Protein AF-A0A6L3X9M2-F1 (afdb_monomer)

Sequence (47 aa):
PEPDWEIVLSPQGMVARGTDTDGQMRAFVVSEDRMKEAFALLKSLPA

InterPro domains:
  IPR041364 Rubredoxin binding domain [PF18113] (4-45)

Secondary structure (DSSP, 8-state):
-PPEEEEEEETTEEEEEEE-TTS-EEEEEE-GGGHHHHHHHHHHS--

Organism: NCBI:txid158836

Solvent-accessible surface area (backbone atoms only — not comparable to full-atom values): 2868 Å² total; per-residue (Å²): 132,84,54,54,73,50,74,50,80,51,99,67,41,39,43,35,41,22,21,43,98,85,69,48,46,77,47,73,49,60,34,79,79,33,50,79,54,45,59,60,52,58,73,60,39,77,133

Mean predicted aligned error: 3.68 Å

Nearest PDB structures (foldseek):
 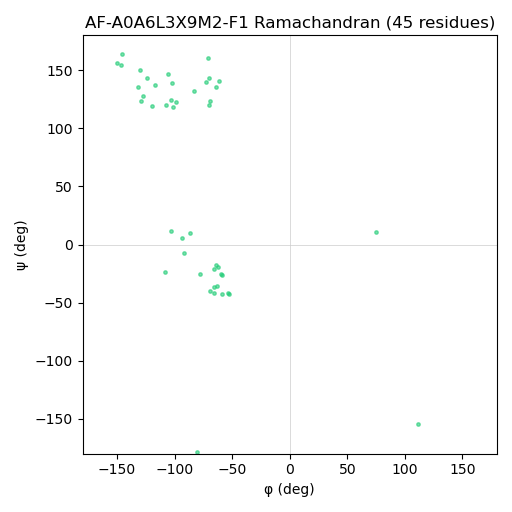 2v3b-assembly1_A  TM=7.225E-01  e=1.403E-01  Pseudomonas aeruginosa PAO1
  4ce4-assembly1_S  TM=7.221E-01  e=4.530E-01  S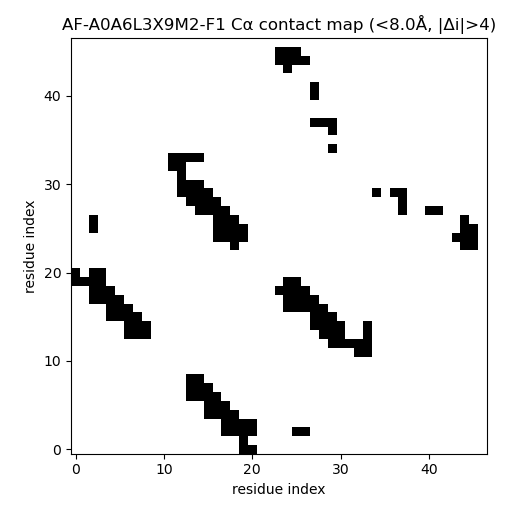us scrofa domesticus
  7nsh-assembly1_BS  TM=5.895E-01  e=4.244E-01  Sus scrofa
  5oom-assembly1_P  TM=5.722E-01  e=5.160E-01  Homo sapiens
  6j9f-assembly1_J  TM=5.304E-01  e=1.666E+00  Xipdecavirus Xp10

Radius of gyration: 10.73 Å; Cα contacts (8 Å, |Δi|>4): 78; chains: 1; bounding box: 31×14×26 Å

Foldseek 3Di:
DFFDWDWDQDPLWIKIFGADPVRQTADIDTDPSCVVVVVVVVVSHDD

Structure (mmCIF, N/CA/C/O backbone):
data_AF-A0A6L3X9M2-F1
#
_entry.id   AF-A0A6L3X9M2-F1
#
loop_
_atom_site.group_PDB
_atom_site.id
_atom_site.type_symbol
_atom_site.label_atom_id
_atom_site.label_alt_id
_atom_site.label_comp_id
_atom_site.label_asym_id
_atom_site.label_entity_id
_atom_site.label_seq_id
_atom_site.pdbx_PDB_ins_code
_atom_site.Cartn_x
_atom_site.Cartn_y
_atom_site.Cartn_z
_atom_site.occupancy
_atom_site.B_iso_or_equiv
_atom_site.auth_seq_id
_atom_site.auth_comp_id
_atom_site.auth_asym_id
_atom_site.auth_atom_id
_atom_site.pdbx_PDB_model_num
ATOM 1 N N . PRO A 1 1 ? 11.604 5.284 -15.376 1.00 70.56 1 PRO A N 1
ATOM 2 C CA . PRO A 1 1 ? 10.291 4.645 -15.624 1.00 70.56 1 PRO A CA 1
ATOM 3 C C . PRO A 1 1 ? 9.284 5.131 -14.584 1.00 70.56 1 PRO A C 1
ATOM 5 O O . PRO A 1 1 ? 9.658 5.275 -13.421 1.00 70.56 1 PRO A O 1
ATOM 8 N N . GLU A 1 2 ? 8.059 5.438 -15.003 1.00 81.19 2 GLU A N 1
ATOM 9 C CA . GLU A 1 2 ? 6.959 5.620 -14.053 1.00 81.19 2 GLU A CA 1
ATOM 10 C C . GLU A 1 2 ? 6.704 4.273 -13.359 1.00 81.19 2 GLU A C 1
ATOM 12 O O . GLU A 1 2 ? 6.771 3.243 -14.033 1.00 81.19 2 GLU A O 1
ATOM 17 N N . PRO A 1 3 ? 6.510 4.242 -12.030 1.00 88.19 3 PRO A N 1
ATOM 18 C CA . PRO A 1 3 ? 6.248 2.990 -11.341 1.00 88.19 3 PRO A CA 1
ATOM 19 C C . PRO A 1 3 ? 4.854 2.466 -11.699 1.00 88.19 3 PRO A C 1
ATOM 21 O O . PRO A 1 3 ? 3.903 3.241 -11.814 1.00 88.19 3 PRO A O 1
ATOM 24 N N . ASP A 1 4 ? 4.735 1.150 -11.827 1.00 93.44 4 ASP A N 1
ATOM 25 C CA . ASP A 1 4 ? 3.454 0.466 -11.943 1.00 93.44 4 ASP A CA 1
ATOM 26 C C . ASP A 1 4 ? 2.730 0.541 -10.600 1.00 93.44 4 ASP A C 1
ATOM 28 O O . ASP A 1 4 ? 3.245 0.096 -9.571 1.00 93.44 4 ASP A O 1
ATOM 32 N N . TRP A 1 5 ? 1.542 1.145 -10.601 1.00 93.50 5 TRP A N 1
ATOM 33 C CA . TRP A 1 5 ? 0.774 1.385 -9.385 1.00 93.50 5 TRP A CA 1
ATOM 34 C C . TRP A 1 5 ? -0.304 0.332 -9.180 1.00 93.50 5 TRP A C 1
ATOM 36 O O . TRP A 1 5 ? -1.233 0.199 -9.975 1.00 93.50 5 TRP A O 1
ATOM 46 N N . GLU A 1 6 ? -0.243 -0.333 -8.034 1.00 94.06 6 GLU A N 1
ATOM 47 C CA . GLU A 1 6 ? -1.342 -1.127 -7.506 1.00 94.06 6 GLU A CA 1
ATOM 48 C C . GLU A 1 6 ? -2.022 -0.351 -6.378 1.00 94.06 6 GLU A C 1
ATOM 50 O O . GLU A 1 6 ? -1.373 0.046 -5.407 1.00 94.06 6 GLU A O 1
ATOM 55 N N . ILE A 1 7 ? -3.332 -0.137 -6.499 1.00 94.44 7 ILE A N 1
ATOM 56 C CA . ILE A 1 7 ? -4.122 0.625 -5.529 1.00 94.44 7 ILE A CA 1
ATOM 57 C C . ILE A 1 7 ? -5.201 -0.281 -4.948 1.00 94.44 7 ILE A C 1
ATOM 59 O O . ILE A 1 7 ? -6.082 -0.759 -5.661 1.00 94.44 7 ILE A O 1
ATOM 63 N N . VAL A 1 8 ? -5.157 -0.473 -3.633 1.00 93.38 8 VAL A N 1
ATOM 64 C CA . VAL A 1 8 ? -6.154 -1.219 -2.869 1.00 93.38 8 VAL A CA 1
ATOM 65 C C . VAL A 1 8 ? -6.982 -0.237 -2.052 1.00 93.38 8 VAL A C 1
ATOM 67 O O . VAL A 1 8 ? -6.469 0.494 -1.200 1.00 93.38 8 VAL A O 1
ATOM 70 N N . LEU A 1 9 ? -8.286 -0.239 -2.313 1.00 93.12 9 LEU A N 1
ATOM 71 C C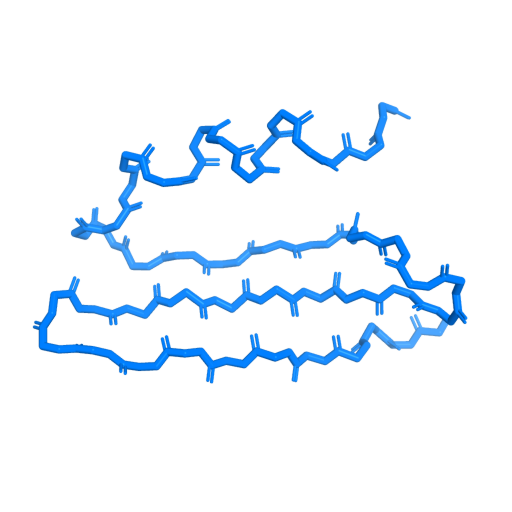A . LEU A 1 9 ? -9.274 0.551 -1.588 1.00 93.12 9 LEU A CA 1
ATOM 72 C C . LEU A 1 9 ? -10.032 -0.337 -0.606 1.00 93.12 9 LEU A C 1
ATOM 74 O O . LEU A 1 9 ? -10.412 -1.464 -0.916 1.00 93.12 9 LEU A O 1
ATOM 78 N N . SER A 1 10 ? -10.278 0.193 0.584 1.00 90.81 10 SER A N 1
ATOM 79 C CA . SER A 1 10 ? -11.005 -0.486 1.650 1.00 90.81 10 SER A CA 1
ATOM 80 C C . SER A 1 10 ? -11.827 0.518 2.462 1.00 90.81 10 SER A C 1
ATOM 82 O O . SER A 1 10 ? -11.538 1.715 2.421 1.00 90.81 10 SER A O 1
A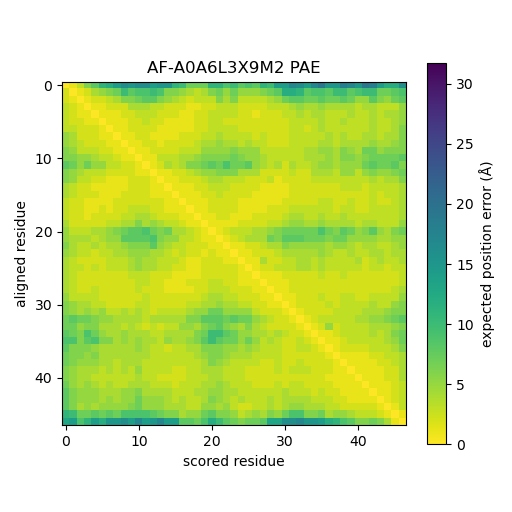TOM 84 N N . PRO A 1 11 ? -12.804 0.066 3.267 1.00 90.38 11 PRO A N 1
ATOM 85 C CA . PRO A 1 11 ? -13.536 0.956 4.169 1.00 90.38 11 PRO A CA 1
ATOM 86 C C . PRO A 1 11 ? -12.639 1.662 5.197 1.00 90.38 11 PRO A C 1
ATOM 88 O O . PRO A 1 11 ? -12.985 2.738 5.663 1.00 90.38 11 PRO A O 1
ATOM 91 N N . GLN A 1 12 ? -11.486 1.074 5.538 1.00 86.12 12 GLN A N 1
ATOM 92 C CA . GLN A 1 12 ? -10.484 1.673 6.429 1.00 86.12 12 GLN A CA 1
ATOM 93 C C . GLN A 1 12 ? -9.490 2.579 5.680 1.00 86.12 12 GLN A C 1
ATOM 95 O O . GLN A 1 12 ? -8.462 2.946 6.234 1.00 86.12 12 GLN A O 1
ATOM 100 N N . GLY A 1 13 ? -9.739 2.881 4.403 1.00 91.38 13 GLY A N 1
ATOM 101 C CA . GLY A 1 13 ? -8.917 3.770 3.591 1.00 91.38 13 GLY A CA 1
ATOM 102 C C . GLY A 1 13 ? -8.158 3.070 2.465 1.00 91.38 13 GLY A C 1
ATOM 103 O O . GLY A 1 13 ? -8.582 2.029 1.956 1.00 91.38 13 GLY A O 1
ATOM 104 N N . MET A 1 14 ? -7.045 3.666 2.048 1.00 94.06 14 MET A N 1
ATOM 105 C CA . MET A 1 14 ? -6.338 3.333 0.812 1.00 94.06 14 MET A CA 1
ATOM 106 C C . MET A 1 14 ? -4.885 2.960 1.079 1.00 94.06 14 MET A C 1
ATOM 108 O O . MET A 1 14 ? -4.214 3.588 1.898 1.00 94.06 14 MET A O 1
ATOM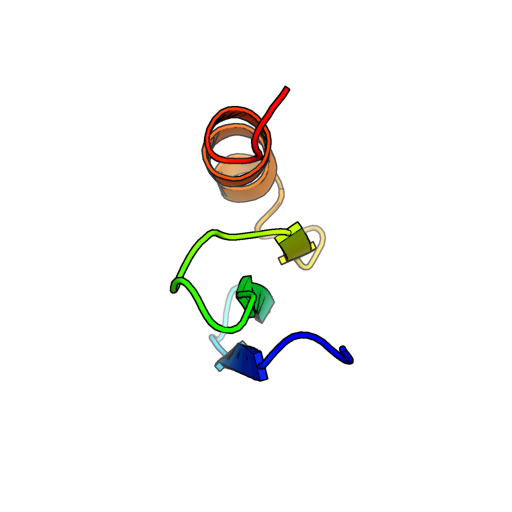 112 N N . VAL A 1 15 ? -4.395 1.986 0.316 1.00 93.50 15 VAL A N 1
ATOM 113 C CA . VAL A 1 15 ? -2.974 1.673 0.187 1.00 93.50 15 VAL A CA 1
ATOM 114 C C . VAL A 1 15 ? -2.638 1.598 -1.299 1.00 93.50 15 VAL A C 1
ATOM 116 O O . VAL A 1 15 ? -3.242 0.820 -2.030 1.00 93.50 15 VAL A O 1
ATOM 119 N N . ALA A 1 16 ? -1.676 2.396 -1.744 1.00 94.94 16 ALA A N 1
ATOM 120 C CA . ALA A 1 16 ? -1.120 2.351 -3.087 1.00 94.94 16 ALA A CA 1
ATOM 121 C C . ALA A 1 16 ? 0.362 1.979 -3.017 1.00 94.94 16 ALA A C 1
ATOM 123 O O . ALA A 1 16 ? 1.089 2.493 -2.167 1.00 94.94 16 ALA A O 1
ATOM 124 N N . ARG A 1 17 ? 0.815 1.103 -3.911 1.00 94.62 17 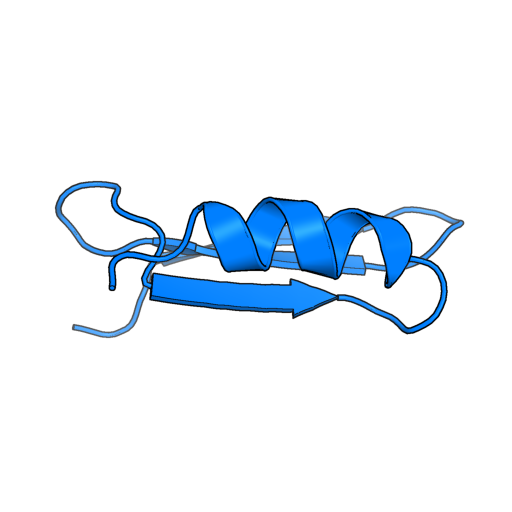ARG A N 1
ATOM 125 C CA . ARG A 1 17 ? 2.212 0.668 -4.019 1.00 94.62 17 ARG A CA 1
ATOM 126 C C . ARG A 1 17 ? 2.673 0.863 -5.452 1.00 94.62 17 ARG A C 1
ATOM 128 O O . ARG A 1 17 ? 2.004 0.399 -6.367 1.00 94.62 17 ARG A O 1
ATOM 135 N N . GLY A 1 18 ? 3.790 1.554 -5.624 1.00 94.69 18 GLY A N 1
ATOM 136 C CA . GLY A 1 18 ? 4.454 1.732 -6.907 1.00 94.69 18 GLY A CA 1
ATOM 137 C C . GLY A 1 18 ? 5.641 0.784 -7.002 1.00 94.69 18 GLY A C 1
ATOM 138 O O . GLY A 1 18 ? 6.570 0.905 -6.198 1.00 94.69 18 GLY A O 1
ATOM 139 N N . THR A 1 19 ? 5.629 -0.132 -7.964 1.00 94.19 19 THR A N 1
ATOM 140 C CA . THR A 1 19 ? 6.748 -1.039 -8.260 1.00 94.19 19 THR A CA 1
ATOM 141 C C . THR A 1 19 ? 7.476 -0.618 -9.529 1.00 94.19 19 THR A C 1
ATOM 143 O O . THR A 1 19 ? 6.869 -0.075 -10.445 1.00 94.19 19 THR A O 1
ATOM 146 N N . ASP A 1 20 ? 8.786 -0.833 -9.588 1.00 92.00 20 ASP A N 1
ATOM 147 C CA . ASP A 1 20 ? 9.535 -0.693 -10.835 1.00 92.00 20 ASP A CA 1
ATOM 148 C C . ASP A 1 20 ? 9.396 -1.933 -11.733 1.00 92.00 20 ASP A C 1
ATOM 150 O O . ASP A 1 20 ? 8.718 -2.908 -11.404 1.00 92.00 20 ASP A O 1
ATOM 154 N N . THR A 1 21 ? 10.076 -1.892 -12.877 1.00 88.12 21 THR A N 1
ATOM 155 C CA . THR A 1 21 ? 10.096 -2.963 -13.880 1.00 88.12 21 THR A CA 1
ATOM 156 C C . THR A 1 21 ? 10.714 -4.271 -13.381 1.00 88.12 21 THR A C 1
ATOM 158 O O . THR A 1 21 ? 10.488 -5.312 -13.990 1.00 88.12 21 THR A O 1
ATOM 161 N N . ASP A 1 22 ? 11.476 -4.232 -12.286 1.00 88.69 22 ASP A N 1
ATOM 162 C CA . ASP A 1 22 ? 12.073 -5.400 -11.634 1.00 88.69 22 ASP A CA 1
ATOM 163 C C . ASP A 1 22 ? 11.181 -5.936 -10.495 1.00 88.69 22 ASP A C 1
ATOM 165 O O . ASP A 1 22 ? 11.568 -6.845 -9.754 1.00 88.69 22 ASP A O 1
ATOM 169 N N . GLY A 1 23 ? 9.977 -5.370 -10.335 1.00 85.88 23 GLY A N 1
ATOM 170 C CA . GLY A 1 23 ? 9.020 -5.716 -9.287 1.00 85.88 23 GLY A CA 1
ATOM 171 C C . GLY A 1 23 ? 9.401 -5.183 -7.904 1.00 85.88 23 GLY A C 1
ATOM 172 O O . GLY A 1 23 ? 8.789 -5.573 -6.909 1.00 85.88 23 GLY A O 1
ATOM 173 N N . GLN A 1 24 ? 10.401 -4.303 -7.806 1.00 89.62 24 GLN A N 1
ATOM 174 C CA . GLN A 1 24 ? 10.818 -3.709 -6.539 1.00 89.62 24 GLN A CA 1
ATOM 175 C C . GLN A 1 24 ? 9.933 -2.516 -6.202 1.00 89.62 24 GLN A C 1
ATOM 177 O O . GLN A 1 24 ? 9.712 -1.631 -7.028 1.00 89.62 24 GLN A O 1
ATOM 182 N N . MET A 1 25 ? 9.445 -2.451 -4.963 1.00 91.81 25 MET A N 1
ATOM 183 C CA . MET A 1 25 ? 8.642 -1.313 -4.525 1.00 91.81 25 MET A CA 1
ATOM 184 C C . MET A 1 25 ? 9.518 -0.061 -4.417 1.00 91.81 25 MET A C 1
ATOM 186 O O . MET A 1 25 ? 10.511 -0.044 -3.697 1.00 91.81 25 MET A O 1
ATOM 190 N N . ARG A 1 26 ? 9.137 1.002 -5.124 1.00 92.31 26 ARG A N 1
ATOM 191 C CA . ARG A 1 26 ? 9.839 2.295 -5.147 1.00 92.31 26 ARG A CA 1
ATOM 192 C C . ARG A 1 26 ? 9.092 3.399 -4.425 1.00 92.31 26 ARG A C 1
ATOM 194 O O . ARG A 1 26 ? 9.708 4.366 -3.990 1.00 92.31 26 ARG A O 1
ATOM 201 N N . ALA A 1 27 ? 7.779 3.264 -4.304 1.00 93.00 27 ALA A N 1
ATOM 202 C CA . ALA A 1 27 ? 6.942 4.238 -3.632 1.00 93.00 27 ALA A CA 1
ATOM 203 C C . ALA A 1 27 ? 5.731 3.555 -3.005 1.00 93.00 27 ALA A C 1
ATOM 205 O O . ALA A 1 27 ? 5.293 2.494 -3.448 1.00 93.00 27 ALA A O 1
ATOM 206 N N . PHE A 1 28 ? 5.162 4.190 -1.989 1.00 94.62 28 PHE A N 1
ATOM 207 C CA . PHE A 1 28 ? 3.860 3.814 -1.467 1.00 94.62 28 PHE A CA 1
ATOM 208 C C . PHE A 1 28 ? 3.120 5.055 -0.971 1.00 94.62 28 PHE A C 1
ATOM 210 O O . PHE A 1 28 ? 3.734 6.050 -0.587 1.00 94.62 28 PHE A O 1
ATOM 217 N N . VAL A 1 29 ? 1.794 4.984 -0.970 1.00 93.69 29 VAL A N 1
ATOM 218 C CA . VAL A 1 29 ? 0.908 6.000 -0.401 1.00 93.69 29 VAL A CA 1
ATOM 219 C C . VAL A 1 29 ? -0.111 5.282 0.461 1.00 93.69 29 VAL A C 1
ATOM 221 O O . VAL A 1 29 ? -0.670 4.269 0.051 1.00 93.69 29 VAL A O 1
ATOM 224 N N . VAL A 1 30 ? -0.369 5.801 1.655 1.00 93.62 30 VAL A N 1
ATOM 225 C CA . VAL A 1 30 ? -1.442 5.301 2.512 1.00 93.62 30 VAL A CA 1
ATOM 226 C C . VAL A 1 30 ? -2.305 6.453 2.997 1.00 93.62 30 VAL A C 1
ATOM 228 O O . VAL A 1 30 ? -1.819 7.572 3.158 1.00 93.62 30 VAL A O 1
ATOM 231 N N . SER A 1 31 ? -3.580 6.181 3.246 1.00 93.88 31 SER A N 1
ATOM 232 C CA . SER A 1 31 ? -4.429 7.093 4.010 1.00 93.88 31 SER A CA 1
ATOM 233 C C . SER A 1 31 ? -4.028 7.104 5.488 1.00 93.88 31 SER A C 1
ATOM 235 O O . SER A 1 31 ? -3.416 6.157 5.984 1.00 93.88 31 SER A O 1
ATOM 237 N N . GLU A 1 32 ? -4.418 8.154 6.211 1.00 90.75 32 GLU A N 1
ATOM 238 C CA . GLU A 1 32 ? -4.115 8.325 7.640 1.00 90.75 32 GLU A CA 1
ATOM 239 C C . GLU A 1 32 ? -4.544 7.110 8.484 1.00 90.75 32 GLU A C 1
ATOM 241 O O . GLU A 1 32 ? -3.768 6.590 9.282 1.00 90.75 32 GLU A O 1
ATOM 246 N N . ASP A 1 33 ? -5.721 6.546 8.216 1.00 88.69 33 ASP A N 1
ATOM 247 C CA . ASP A 1 33 ? -6.221 5.349 8.906 1.00 88.69 33 ASP A CA 1
ATOM 248 C C . ASP A 1 33 ? -5.351 4.088 8.708 1.00 88.69 33 ASP A C 1
ATOM 250 O O . ASP A 1 33 ? -5.400 3.147 9.504 1.00 88.69 33 ASP A O 1
ATOM 254 N N . ARG A 1 34 ? -4.507 4.068 7.668 1.00 86.38 34 ARG A N 1
ATOM 255 C CA . ARG A 1 34 ? -3.590 2.973 7.306 1.00 86.38 34 ARG A CA 1
ATOM 256 C C . ARG A 1 34 ? -2.137 3.279 7.695 1.00 86.38 34 ARG A C 1
ATOM 258 O O . ARG A 1 34 ? -1.225 2.539 7.327 1.00 86.38 34 ARG A O 1
ATOM 265 N N . MET A 1 35 ? -1.884 4.320 8.493 1.00 87.00 35 MET A N 1
ATOM 266 C CA . MET A 1 35 ? -0.526 4.743 8.872 1.00 87.00 35 MET A CA 1
ATOM 267 C C . MET A 1 35 ? 0.279 3.647 9.597 1.00 87.00 35 MET A C 1
ATOM 269 O O . MET A 1 35 ? 1.504 3.599 9.503 1.00 87.00 35 MET A O 1
ATOM 273 N N . LYS A 1 36 ? -0.394 2.704 10.270 1.00 86.25 36 LYS A N 1
ATOM 274 C CA . LYS A 1 36 ? 0.252 1.522 10.870 1.00 86.25 36 LYS A CA 1
ATOM 275 C C . LYS A 1 36 ? 0.911 0.613 9.824 1.00 86.25 36 LYS A C 1
ATOM 277 O O . LYS A 1 36 ? 1.975 0.060 10.087 1.00 86.25 36 LYS A O 1
ATOM 282 N N . GLU A 1 37 ? 0.314 0.489 8.641 1.00 84.88 37 GLU A N 1
ATOM 283 C CA . GLU A 1 37 ? 0.872 -0.267 7.513 1.00 84.88 37 GLU A CA 1
ATOM 284 C C . GLU A 1 37 ? 1.974 0.517 6.791 1.00 84.88 37 GLU A C 1
ATOM 286 O O . GLU A 1 37 ? 2.900 -0.093 6.257 1.00 84.88 37 GLU A O 1
ATOM 291 N N . ALA A 1 38 ? 1.951 1.855 6.870 1.00 88.56 38 ALA A N 1
ATOM 292 C CA . ALA A 1 38 ? 2.993 2.721 6.310 1.00 88.56 38 ALA A CA 1
ATOM 293 C C . ALA A 1 38 ? 4.393 2.319 6.779 1.00 88.56 38 ALA A C 1
ATOM 295 O O . ALA A 1 38 ? 5.320 2.267 5.981 1.00 88.56 38 ALA A O 1
ATOM 296 N N . PHE A 1 39 ? 4.554 1.998 8.066 1.00 89.06 39 PHE A N 1
ATOM 297 C CA . PHE A 1 39 ? 5.853 1.611 8.618 1.00 89.06 39 PHE A CA 1
ATOM 298 C C . PHE A 1 39 ? 6.377 0.291 8.045 1.00 89.06 39 PHE A C 1
ATOM 300 O O . PHE A 1 39 ? 7.582 0.150 7.842 1.00 89.06 39 PHE A O 1
ATOM 307 N N . ALA A 1 40 ? 5.499 -0.681 7.790 1.00 89.00 40 ALA A N 1
ATOM 308 C CA . ALA A 1 4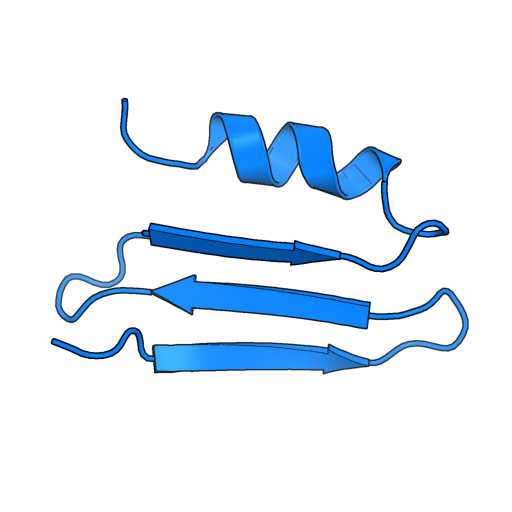0 ? 5.893 -1.947 7.175 1.00 89.00 40 ALA A CA 1
ATOM 309 C C . ALA A 1 40 ? 6.296 -1.743 5.704 1.00 89.00 40 ALA A C 1
ATOM 311 O O . ALA A 1 40 ? 7.305 -2.293 5.256 1.00 89.00 40 ALA A O 1
ATOM 312 N N . LEU A 1 41 ? 5.555 -0.898 4.982 1.00 90.25 41 LEU A N 1
ATOM 313 C CA . LEU A 1 41 ? 5.869 -0.519 3.604 1.00 90.25 41 LEU A CA 1
ATOM 314 C C . LEU A 1 41 ? 7.178 0.276 3.524 1.00 90.25 41 LEU A C 1
ATOM 316 O O . LEU A 1 41 ? 8.021 -0.028 2.688 1.00 90.25 41 LEU A O 1
ATOM 320 N N . LEU A 1 42 ? 7.412 1.203 4.455 1.00 90.69 42 LEU A N 1
ATOM 321 C CA . LEU A 1 42 ? 8.652 1.975 4.544 1.00 90.69 42 L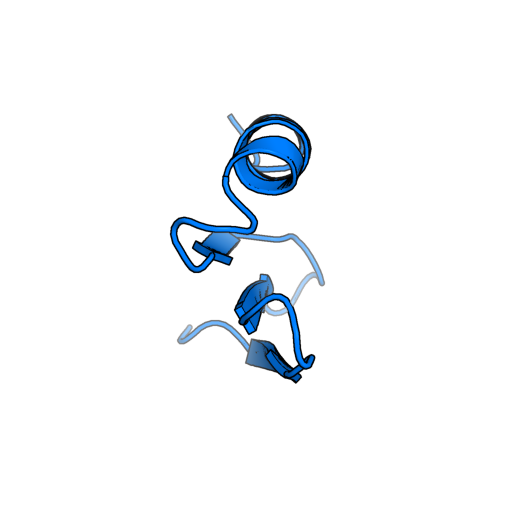EU A CA 1
ATOM 322 C C . LEU A 1 42 ? 9.879 1.076 4.710 1.00 90.69 42 LEU A C 1
ATOM 324 O O . LEU A 1 42 ? 10.881 1.284 4.040 1.00 90.69 42 LEU A O 1
ATOM 328 N N . LYS A 1 43 ? 9.787 0.043 5.554 1.00 88.31 43 LYS A N 1
ATOM 329 C CA . LYS A 1 43 ? 10.862 -0.952 5.722 1.00 88.31 43 LYS A CA 1
ATOM 330 C C . LYS A 1 43 ? 11.110 -1.807 4.480 1.00 88.31 43 LYS A C 1
ATOM 332 O O . LYS A 1 43 ? 12.161 -2.426 4.383 1.00 88.31 43 LYS A O 1
ATOM 337 N N . SER A 1 44 ? 10.127 -1.889 3.592 1.00 86.62 44 SER A N 1
ATOM 338 C CA . SER A 1 44 ? 10.199 -2.678 2.363 1.00 86.62 44 SER A CA 1
ATOM 339 C C . SER A 1 44 ? 10.713 -1.855 1.179 1.00 86.62 44 SER A C 1
ATOM 341 O O . SER A 1 44 ? 10.939 -2.419 0.112 1.00 86.62 44 SER A O 1
ATOM 343 N N . LEU A 1 45 ? 10.888 -0.537 1.346 1.00 88.56 45 LEU A N 1
ATOM 344 C CA . LEU A 1 45 ? 11.562 0.280 0.348 1.00 88.56 45 LEU A CA 1
ATOM 345 C C . LEU A 1 45 ? 13.070 -0.017 0.360 1.00 88.56 45 LEU A C 1
ATOM 347 O O . LEU A 1 45 ? 13.654 -0.165 1.438 1.00 88.56 45 LEU A O 1
ATOM 351 N N . PRO A 1 46 ? 13.709 -0.092 -0.818 1.00 82.75 46 PRO A N 1
ATOM 352 C CA . PRO A 1 46 ? 15.1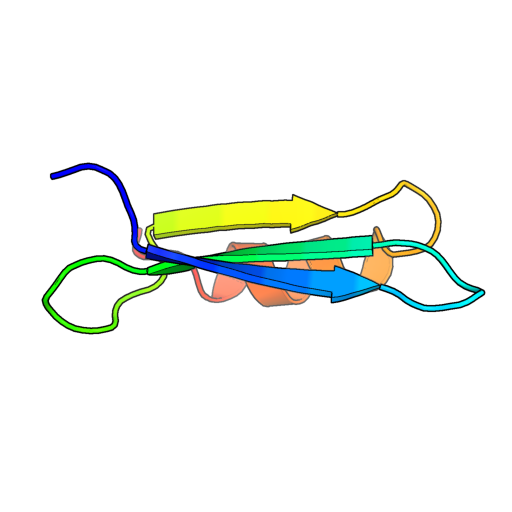56 -0.197 -0.909 1.00 82.75 46 PRO A CA 1
ATOM 353 C C . PRO A 1 46 ? 15.817 1.045 -0.290 1.00 82.75 46 PRO A C 1
ATOM 355 O O . PRO A 1 46 ? 15.303 2.157 -0.431 1.00 82.75 46 PRO A O 1
ATOM 358 N N . ALA A 1 47 ? 16.929 0.818 0.418 1.00 71.19 47 ALA A N 1
ATOM 359 C CA . ALA A 1 47 ? 17.723 1.850 1.089 1.00 71.19 47 ALA A CA 1
ATOM 360 C C . ALA A 1 47 ? 18.483 2.756 0.110 1.00 71.19 47 ALA A C 1
ATOM 362 O O . ALA A 1 47 ? 18.858 2.266 -0.983 1.00 71.19 47 ALA A O 1
#

pLDDT: mean 89.63, std 5.19, range [70.56, 94.94]